Protein AF-A0A6N3UJJ6-F1 (afdb_monomer_lite)

Structure (mmCIF, N/CA/C/O backbone):
data_AF-A0A6N3UJJ6-F1
#
_entry.id   AF-A0A6N3UJJ6-F1
#
loop_
_atom_site.group_PDB
_atom_site.id
_atom_site.type_symbol
_atom_site.label_atom_id
_atom_site.label_alt_id
_atom_site.label_comp_id
_atom_site.label_asym_id
_atom_site.label_entity_id
_atom_site.label_seq_id
_atom_site.pdbx_PDB_ins_code
_atom_site.Cartn_x
_atom_site.Cartn_y
_atom_site.Cartn_z
_atom_site.occupancy
_atom_site.B_iso_or_equiv
_atom_site.auth_seq_id
_atom_site.auth_comp_id
_atom_site.auth_asym_id
_atom_site.auth_atom_id
_atom_site.pdbx_PDB_model_num
ATOM 1 N N . MET A 1 1 ? -9.689 -13.620 24.985 1.00 35.97 1 MET A N 1
ATOM 2 C CA . MET A 1 1 ? -8.767 -14.394 24.130 1.00 35.97 1 MET A CA 1
ATOM 3 C C . MET A 1 1 ? -8.899 -13.798 22.737 1.00 35.97 1 MET A C 1
ATOM 5 O O . MET A 1 1 ? -9.956 -13.912 22.140 1.00 35.97 1 MET A O 1
ATOM 9 N N . THR A 1 2 ? -7.940 -12.956 22.359 1.00 41.41 2 THR A N 1
ATOM 10 C CA . THR A 1 2 ? -8.016 -11.953 21.282 1.00 41.41 2 THR A CA 1
ATOM 11 C C . THR A 1 2 ? -7.511 -12.515 19.952 1.00 41.41 2 THR A C 1
ATOM 13 O O . THR A 1 2 ? -6.320 -12.421 19.662 1.00 41.41 2 THR A O 1
ATOM 16 N N . ASP A 1 3 ? -8.410 -13.060 19.133 1.00 49.97 3 ASP A N 1
ATOM 17 C CA . ASP A 1 3 ? -8.110 -13.458 17.743 1.00 49.97 3 ASP A CA 1
ATOM 18 C C . ASP A 1 3 ? -7.936 -12.258 16.786 1.00 49.97 3 ASP A C 1
ATOM 20 O O . ASP A 1 3 ? -7.446 -12.400 15.667 1.00 49.97 3 ASP A O 1
ATOM 24 N N . GLU A 1 4 ? -8.257 -11.037 17.225 1.00 56.69 4 GLU A N 1
ATOM 25 C CA . GLU A 1 4 ? -8.061 -9.821 16.422 1.00 56.69 4 GLU A CA 1
ATOM 26 C C . GLU A 1 4 ? -6.585 -9.414 16.287 1.00 56.69 4 GLU A C 1
ATOM 28 O O . GLU A 1 4 ? -6.192 -8.814 15.286 1.00 56.69 4 GLU A O 1
ATOM 33 N N . SER A 1 5 ? -5.736 -9.763 17.261 1.00 59.03 5 SER A N 1
ATOM 34 C CA . SER A 1 5 ? -4.304 -9.440 17.230 1.00 59.03 5 SER A CA 1
ATOM 35 C C . SER A 1 5 ? -3.576 -10.024 16.007 1.00 59.03 5 SER A C 1
ATOM 37 O O . SER A 1 5 ? -2.976 -9.240 15.269 1.00 59.03 5 SER A O 1
ATOM 39 N N . PRO A 1 6 ? -3.662 -11.337 15.704 1.00 62.66 6 PRO A N 1
ATOM 40 C CA . PRO A 1 6 ? -2.999 -11.895 14.524 1.00 62.66 6 PRO A CA 1
ATOM 41 C C . PRO A 1 6 ? -3.591 -11.396 13.196 1.00 62.66 6 PRO A C 1
ATOM 43 O O . PRO A 1 6 ? -2.873 -11.335 12.195 1.00 62.66 6 PRO A O 1
ATOM 46 N N . ALA A 1 7 ? -4.875 -11.023 13.157 1.00 73.56 7 ALA A N 1
ATOM 47 C CA . ALA A 1 7 ? -5.503 -10.452 11.965 1.00 73.56 7 ALA A CA 1
ATOM 48 C C . ALA A 1 7 ? -4.977 -9.036 11.669 1.00 73.56 7 ALA A C 1
ATOM 50 O O . ALA A 1 7 ? -4.593 -8.740 10.537 1.00 73.56 7 ALA A O 1
ATOM 51 N N . ILE A 1 8 ? -4.871 -8.185 12.694 1.00 73.44 8 ILE A N 1
ATOM 52 C CA . ILE A 1 8 ? -4.314 -6.831 12.572 1.00 73.44 8 ILE A CA 1
ATOM 53 C C . ILE A 1 8 ? -2.827 -6.875 12.205 1.00 73.44 8 ILE A C 1
ATOM 55 O O . ILE A 1 8 ? -2.378 -6.081 11.380 1.00 73.44 8 ILE A O 1
ATOM 59 N N . ASP A 1 9 ? -2.064 -7.826 12.742 1.00 76.94 9 ASP A N 1
ATOM 60 C CA . ASP A 1 9 ? -0.649 -7.980 12.394 1.00 76.94 9 ASP A CA 1
ATOM 61 C C . ASP A 1 9 ? -0.449 -8.372 10.920 1.00 76.94 9 ASP A C 1
ATOM 63 O O . ASP A 1 9 ? 0.487 -7.899 10.270 1.00 76.94 9 ASP A O 1
ATOM 67 N N . LYS A 1 10 ? -1.353 -9.177 10.343 1.00 80.00 10 LYS A N 1
ATOM 68 C CA . LYS A 1 10 ? -1.362 -9.446 8.892 1.00 80.00 10 LYS A CA 1
ATOM 69 C C . LYS A 1 10 ? -1.668 -8.181 8.087 1.00 80.00 10 LYS A C 1
ATOM 71 O O . LYS A 1 10 ? -0.992 -7.916 7.096 1.00 80.00 10 LYS A O 1
ATOM 76 N N . LEU A 1 11 ? -2.629 -7.371 8.533 1.00 79.06 11 LEU A N 1
ATOM 77 C CA . LEU A 1 11 ? -2.947 -6.087 7.898 1.00 79.06 11 LEU A CA 1
ATOM 78 C C . LEU A 1 11 ? -1.773 -5.099 7.964 1.00 79.06 11 LEU A C 1
ATOM 80 O O . LEU A 1 11 ? -1.536 -4.366 7.006 1.00 79.06 11 LEU A O 1
ATOM 84 N N . LEU A 1 12 ? -0.999 -5.113 9.053 1.00 79.88 12 LEU A N 1
ATOM 85 C CA . LEU A 1 12 ? 0.223 -4.319 9.181 1.00 79.88 12 LEU A CA 1
ATOM 86 C C . LEU A 1 12 ? 1.301 -4.749 8.184 1.00 79.88 12 LEU A C 1
ATOM 88 O O . LEU A 1 12 ? 1.941 -3.879 7.599 1.00 79.88 12 LEU A O 1
ATOM 92 N N . LYS A 1 13 ? 1.474 -6.056 7.943 1.00 82.50 13 LYS A N 1
ATOM 93 C CA . LYS A 1 13 ? 2.407 -6.560 6.919 1.00 82.50 13 LYS A CA 1
ATOM 94 C C . LYS A 1 13 ? 2.013 -6.120 5.507 1.00 82.50 13 LYS A C 1
ATOM 96 O O . LYS A 1 13 ? 2.879 -5.786 4.708 1.00 82.50 13 LYS A O 1
ATOM 101 N N . ASN A 1 14 ? 0.717 -6.024 5.209 1.00 80.38 14 ASN A N 1
ATOM 102 C CA . ASN A 1 14 ? 0.254 -5.563 3.895 1.00 80.38 14 ASN A CA 1
ATOM 103 C C . ASN A 1 14 ? 0.630 -4.098 3.594 1.00 80.38 14 ASN A C 1
ATOM 105 O O . ASN A 1 14 ? 0.671 -3.709 2.426 1.00 80.38 14 ASN A O 1
ATOM 109 N N . LEU A 1 15 ? 0.963 -3.290 4.610 1.00 84.75 15 LEU A N 1
ATOM 110 C CA . LEU A 1 15 ? 1.442 -1.916 4.412 1.00 84.75 15 LEU A CA 1
ATOM 111 C C . LEU A 1 15 ? 2.800 -1.852 3.698 1.00 84.75 15 LEU A C 1
ATOM 113 O O . LEU A 1 15 ? 3.128 -0.808 3.131 1.00 84.75 15 LEU A O 1
ATOM 117 N N . ASP A 1 16 ? 3.565 -2.946 3.656 1.00 83.38 16 ASP A N 1
ATOM 118 C CA . ASP A 1 16 ? 4.828 -3.007 2.912 1.00 83.38 16 ASP A CA 1
ATOM 119 C C . ASP A 1 16 ? 4.639 -2.888 1.394 1.00 83.38 16 ASP A C 1
ATOM 121 O O . ASP A 1 16 ? 5.579 -2.521 0.684 1.00 83.38 16 ASP A O 1
ATOM 125 N N . HIS A 1 17 ? 3.418 -3.107 0.900 1.00 84.81 17 HIS A N 1
ATOM 126 C CA . HIS A 1 17 ? 3.052 -2.945 -0.507 1.00 84.81 17 HIS A CA 1
ATOM 127 C C . HIS A 1 17 ? 2.430 -1.575 -0.827 1.00 84.81 17 HIS A C 1
ATOM 129 O O . HIS A 1 17 ? 2.274 -1.231 -1.997 1.00 84.81 17 HIS A O 1
ATOM 135 N N . ALA A 1 18 ? 2.117 -0.768 0.191 1.00 89.50 18 ALA A N 1
ATOM 136 C CA . ALA A 1 18 ? 1.577 0.578 0.024 1.00 89.50 18 ALA A CA 1
ATOM 137 C C . ALA A 1 18 ? 2.687 1.620 -0.218 1.00 89.50 18 ALA A C 1
ATOM 139 O O . ALA A 1 18 ? 3.876 1.392 0.067 1.00 89.50 18 ALA A O 1
ATOM 140 N N . MET A 1 19 ? 2.297 2.806 -0.699 1.00 89.06 19 MET A N 1
ATOM 141 C CA . MET A 1 19 ? 3.212 3.937 -0.869 1.00 89.06 19 MET A CA 1
ATOM 142 C C . MET A 1 19 ? 3.881 4.303 0.448 1.00 89.06 19 MET A C 1
ATOM 144 O O . MET A 1 19 ? 3.209 4.475 1.462 1.00 89.06 19 MET A O 1
ATOM 148 N N . ILE A 1 20 ? 5.198 4.523 0.417 1.00 88.81 20 ILE A N 1
ATOM 149 C CA . ILE A 1 20 ? 5.994 4.898 1.600 1.00 88.81 20 ILE A CA 1
ATOM 150 C C . ILE A 1 20 ? 5.396 6.115 2.326 1.00 88.81 20 ILE A C 1
ATOM 152 O O . ILE A 1 20 ? 5.334 6.118 3.554 1.00 88.81 20 ILE A O 1
ATOM 156 N N . ALA A 1 21 ? 4.892 7.101 1.575 1.00 89.56 21 ALA A N 1
ATOM 157 C CA . ALA A 1 21 ? 4.251 8.296 2.126 1.00 89.56 21 ALA A CA 1
ATOM 158 C C . ALA A 1 21 ? 2.990 7.987 2.960 1.00 89.56 21 ALA A C 1
ATOM 160 O O . ALA A 1 21 ? 2.726 8.664 3.952 1.00 89.56 21 ALA A O 1
ATOM 161 N N . ASP A 1 22 ? 2.238 6.944 2.599 1.00 89.31 22 ASP A N 1
ATOM 162 C CA . ASP A 1 22 ? 0.978 6.589 3.256 1.00 89.31 22 ASP A CA 1
ATOM 163 C C . ASP A 1 22 ? 1.169 5.629 4.438 1.00 89.31 22 ASP A C 1
ATOM 165 O O . ASP A 1 22 ? 0.339 5.603 5.352 1.00 89.31 22 ASP A O 1
ATOM 169 N N . ARG A 1 23 ? 2.269 4.858 4.465 1.00 90.25 23 ARG A N 1
ATOM 170 C CA . ARG A 1 23 ? 2.512 3.797 5.465 1.00 90.25 23 ARG A CA 1
ATOM 171 C C . ARG A 1 23 ? 2.372 4.283 6.901 1.00 90.25 23 ARG A C 1
ATOM 173 O O . ARG A 1 23 ? 1.722 3.625 7.712 1.00 90.25 23 ARG A O 1
ATOM 180 N N . HIS A 1 24 ? 2.967 5.431 7.231 1.00 90.81 24 HIS A N 1
ATOM 181 C CA . HIS A 1 24 ? 2.937 5.953 8.598 1.00 90.81 24 HIS A CA 1
ATOM 182 C C . HIS A 1 24 ? 1.509 6.295 9.046 1.00 90.81 24 HIS A C 1
ATOM 184 O O . HIS A 1 24 ? 1.073 5.881 10.124 1.00 90.81 24 HIS A O 1
ATOM 190 N N . THR A 1 25 ? 0.767 7.010 8.201 1.00 90.81 25 THR A N 1
ATOM 191 C CA . THR A 1 25 ? -0.608 7.438 8.478 1.00 90.81 25 THR A CA 1
ATOM 192 C C . THR A 1 25 ? -1.551 6.240 8.575 1.00 90.81 25 THR A C 1
ATOM 194 O O . THR A 1 25 ? -2.331 6.149 9.523 1.00 90.81 25 THR A O 1
ATOM 197 N N . LEU A 1 26 ? -1.433 5.275 7.654 1.00 91.25 26 LEU A N 1
ATOM 198 C CA . LEU A 1 26 ? -2.232 4.047 7.653 1.00 91.25 26 LEU A CA 1
ATOM 199 C C . LEU A 1 26 ? -1.961 3.190 8.894 1.00 91.25 26 LEU A C 1
ATOM 201 O O . LEU A 1 26 ? -2.910 2.712 9.517 1.00 91.25 26 LEU A O 1
ATOM 205 N N . ARG A 1 27 ? -0.694 3.055 9.305 1.00 90.69 27 ARG A N 1
ATOM 206 C CA . ARG A 1 27 ? -0.317 2.334 10.529 1.00 90.69 27 ARG A CA 1
ATOM 207 C C . ARG A 1 27 ? -0.913 2.981 11.775 1.00 90.69 27 ARG A C 1
ATOM 209 O O . ARG A 1 27 ? -1.461 2.288 12.631 1.00 90.69 27 ARG A O 1
ATOM 216 N N . ARG A 1 28 ? -0.829 4.312 11.878 1.00 91.00 28 ARG A N 1
ATOM 217 C CA . ARG A 1 28 ? -1.408 5.057 13.004 1.00 91.00 28 ARG A CA 1
ATOM 218 C C . ARG A 1 28 ? -2.925 4.885 13.062 1.00 91.00 28 ARG A C 1
ATOM 220 O O . ARG A 1 28 ? -3.453 4.637 14.141 1.00 91.00 28 ARG A O 1
ATOM 227 N N . HIS A 1 29 ? -3.609 4.963 11.921 1.00 88.94 29 HIS A N 1
ATOM 228 C CA . HIS A 1 29 ? -5.059 4.779 11.861 1.00 88.94 29 HIS A CA 1
ATOM 229 C C . HIS A 1 29 ? -5.479 3.372 12.308 1.00 88.94 29 HIS A C 1
ATOM 231 O O . HIS A 1 29 ? -6.389 3.240 13.120 1.00 88.94 29 HIS A O 1
ATOM 237 N N . LEU A 1 30 ? -4.760 2.330 11.876 1.00 88.06 30 LEU A N 1
ATOM 238 C CA . LEU A 1 30 ? -5.031 0.952 12.295 1.00 88.06 30 LEU A CA 1
ATOM 239 C C . LEU A 1 30 ? -4.804 0.739 13.804 1.00 88.06 30 LEU A C 1
ATOM 241 O O . LEU A 1 30 ? -5.564 0.023 14.451 1.00 88.06 30 LEU A O 1
ATOM 245 N N . HIS A 1 31 ? -3.799 1.390 14.399 1.00 88.38 31 HIS A N 1
ATOM 246 C CA . HIS A 1 31 ? -3.596 1.352 15.853 1.00 88.38 31 HIS A CA 1
ATOM 247 C C . HIS A 1 31 ? -4.710 2.039 16.645 1.00 88.38 31 HIS A C 1
ATOM 249 O O . HIS A 1 31 ? -5.053 1.567 17.728 1.00 88.38 31 HIS A O 1
ATOM 255 N N . GLU A 1 32 ? -5.278 3.128 16.129 1.00 88.50 32 GLU A N 1
ATOM 256 C CA . GLU A 1 32 ? -6.435 3.772 16.755 1.00 88.50 32 GLU A CA 1
ATOM 257 C C . GLU A 1 32 ? -7.702 2.917 16.607 1.00 88.50 32 GLU A C 1
ATOM 259 O O . GLU A 1 32 ? -8.433 2.751 17.583 1.00 88.50 32 GLU A O 1
ATOM 264 N N . LEU A 1 33 ? -7.903 2.273 15.450 1.00 86.62 33 LEU A N 1
ATOM 265 C CA . LEU A 1 33 ? -8.995 1.312 15.244 1.00 86.62 33 LEU A CA 1
ATOM 266 C C . LEU A 1 33 ? -8.881 0.085 16.151 1.00 86.62 33 LEU A C 1
ATOM 268 O O . LEU A 1 33 ? -9.889 -0.399 16.648 1.00 86.62 33 LEU A O 1
ATOM 272 N N . ARG A 1 34 ? -7.661 -0.363 16.472 1.00 83.88 34 ARG A N 1
ATOM 273 C CA . ARG A 1 34 ? -7.450 -1.425 17.470 1.00 83.88 34 ARG A CA 1
ATOM 274 C C . ARG A 1 34 ? -7.929 -1.030 18.873 1.00 83.88 34 ARG A C 1
ATOM 276 O O . ARG A 1 34 ? -8.283 -1.895 19.662 1.00 83.88 34 ARG A O 1
ATOM 283 N N . LYS A 1 35 ? -7.893 0.261 19.220 1.00 86.06 35 LYS A N 1
ATOM 284 C CA . LYS A 1 35 ? -8.373 0.757 20.525 1.00 86.06 35 LYS A CA 1
ATOM 285 C C . LYS A 1 35 ? -9.884 0.974 20.534 1.00 86.06 35 LYS A C 1
ATOM 287 O O . LYS A 1 35 ? -10.5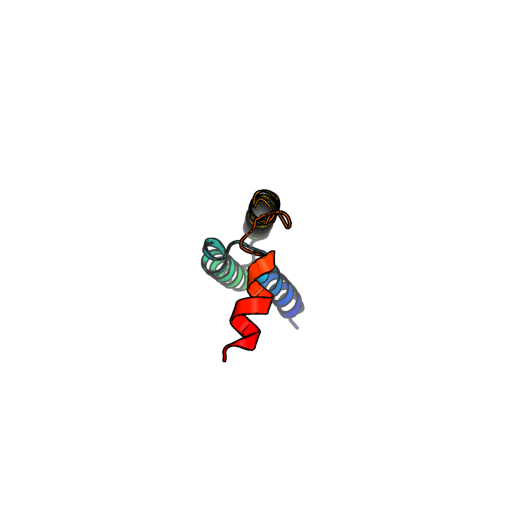10 0.839 21.580 1.00 86.06 35 LYS A O 1
ATOM 292 N N . LYS A 1 36 ? -10.442 1.382 19.394 1.00 85.06 36 LYS A N 1
ATOM 293 C CA . LYS A 1 36 ? -11.866 1.663 19.200 1.00 85.06 36 LYS A CA 1
ATOM 294 C C . LYS A 1 36 ? -12.315 1.007 17.893 1.00 85.06 36 LYS A C 1
ATOM 296 O O . LYS A 1 36 ? -12.246 1.674 16.856 1.00 85.06 36 LYS A O 1
ATOM 301 N N . PRO A 1 37 ? -12.723 -0.273 17.939 1.00 80.56 37 PRO A N 1
ATOM 302 C CA . PRO A 1 37 ? -13.173 -0.977 16.750 1.00 80.56 37 PRO A CA 1
ATOM 303 C C . PRO A 1 37 ? -14.405 -0.270 16.178 1.00 80.56 37 PRO A C 1
ATOM 305 O O . PRO A 1 37 ? -15.362 0.029 16.891 1.00 80.56 37 PRO A O 1
ATOM 308 N N . ASP A 1 38 ? -14.317 0.070 14.897 1.00 87.19 38 ASP A N 1
ATOM 309 C CA . ASP A 1 38 ? -15.346 0.761 14.128 1.00 87.19 38 ASP A CA 1
ATOM 310 C C . ASP A 1 38 ? -15.300 0.199 12.708 1.00 87.19 38 ASP A C 1
ATOM 312 O O . ASP A 1 38 ? -14.371 0.480 11.943 1.00 87.19 38 ASP A O 1
ATOM 316 N N . ASP A 1 39 ? -16.294 -0.617 12.377 1.00 81.94 39 ASP A N 1
ATOM 317 C CA . ASP A 1 39 ? -16.349 -1.357 11.118 1.00 81.94 39 ASP A CA 1
ATOM 318 C C . ASP A 1 39 ? -16.416 -0.426 9.900 1.00 81.94 39 ASP A C 1
ATOM 320 O O . ASP A 1 39 ? -15.816 -0.711 8.861 1.00 81.94 39 ASP A O 1
ATOM 324 N N . ALA A 1 40 ? -17.068 0.736 10.028 1.00 86.94 40 ALA A N 1
ATOM 325 C CA . ALA A 1 40 ? -17.162 1.706 8.940 1.00 86.94 40 ALA A CA 1
ATOM 326 C C . ALA A 1 40 ? -15.796 2.338 8.646 1.00 86.94 40 ALA A C 1
ATOM 328 O O . ALA A 1 40 ? -15.389 2.483 7.488 1.00 86.94 40 ALA A O 1
ATOM 329 N N . LYS A 1 41 ? -15.042 2.678 9.698 1.00 85.25 41 LYS A N 1
ATOM 330 C CA . LYS A 1 41 ? -13.676 3.191 9.540 1.00 85.25 41 LYS A CA 1
ATOM 331 C C . LYS A 1 41 ? -12.694 2.113 9.103 1.00 85.25 41 LYS A C 1
ATOM 333 O O . LYS A 1 41 ? -11.735 2.441 8.403 1.00 85.25 41 LYS A O 1
ATOM 338 N N . LEU A 1 42 ? -12.920 0.857 9.486 1.00 85.00 42 LEU A N 1
ATOM 339 C CA . LEU A 1 42 ? -12.122 -0.271 9.019 1.00 85.00 42 LEU A CA 1
ATOM 340 C C . LEU A 1 42 ? -12.304 -0.471 7.511 1.00 85.00 42 LEU A C 1
ATOM 342 O O . LEU A 1 42 ? -11.311 -0.532 6.791 1.00 85.00 42 LEU A O 1
ATOM 346 N N . ALA A 1 43 ? -13.545 -0.464 7.018 1.00 84.62 43 ALA A N 1
ATOM 347 C CA . ALA A 1 43 ? -13.833 -0.539 5.586 1.00 84.62 43 ALA A CA 1
ATOM 348 C C . ALA A 1 43 ? -13.189 0.623 4.807 1.00 84.62 43 ALA A C 1
ATOM 350 O O . ALA A 1 43 ? -12.518 0.407 3.797 1.00 84.62 43 ALA A O 1
ATOM 351 N N . ALA A 1 44 ? -13.307 1.855 5.317 1.00 88.69 44 ALA A N 1
ATOM 352 C CA . ALA A 1 44 ? -12.657 3.021 4.715 1.00 88.69 44 ALA A CA 1
ATOM 353 C C . ALA A 1 44 ? -11.120 2.914 4.721 1.00 88.69 44 ALA A C 1
ATOM 355 O O . ALA A 1 44 ? -10.453 3.350 3.780 1.00 88.69 44 ALA A O 1
ATOM 356 N N . TRP A 1 45 ? -10.542 2.330 5.773 1.00 90.12 45 TRP A N 1
ATOM 357 C CA . TRP A 1 45 ? -9.105 2.088 5.858 1.00 90.12 45 TRP A CA 1
ATOM 358 C C . TRP A 1 45 ? -8.642 1.049 4.832 1.00 90.12 45 TRP A C 1
ATOM 360 O O . TRP A 1 45 ? -7.655 1.305 4.145 1.00 90.12 45 TRP A O 1
ATOM 370 N N . VAL A 1 46 ? -9.370 -0.063 4.672 1.00 87.31 46 VAL A N 1
ATOM 371 C CA . VAL A 1 46 ? -9.067 -1.097 3.666 1.00 87.31 46 VAL A CA 1
ATOM 372 C C . VAL A 1 46 ? -9.069 -0.494 2.262 1.00 87.31 46 VAL A C 1
ATOM 374 O O . VAL A 1 46 ? -8.066 -0.602 1.559 1.00 87.31 46 VAL A O 1
ATOM 377 N N . ALA A 1 47 ? -10.117 0.253 1.901 1.00 88.94 47 ALA A N 1
ATOM 378 C CA . ALA A 1 47 ? -10.198 0.925 0.602 1.00 88.94 47 ALA A CA 1
ATOM 379 C C . ALA A 1 47 ? -9.013 1.883 0.358 1.00 88.94 47 ALA A C 1
ATOM 381 O O . ALA A 1 47 ? -8.490 1.992 -0.753 1.00 88.94 47 ALA A O 1
ATOM 382 N N . ARG A 1 48 ? -8.538 2.569 1.408 1.00 90.12 48 ARG A N 1
ATOM 383 C CA . ARG A 1 48 ? -7.380 3.470 1.312 1.00 90.12 48 ARG A CA 1
ATOM 384 C C . ARG A 1 48 ? -6.062 2.718 1.110 1.00 90.12 48 ARG A C 1
ATOM 386 O O . ARG A 1 48 ? -5.207 3.197 0.365 1.00 90.12 48 ARG A O 1
ATOM 393 N N . VAL A 1 49 ? -5.887 1.565 1.757 1.00 89.38 49 VAL A N 1
ATOM 394 C CA . VAL A 1 49 ? -4.721 0.689 1.551 1.00 89.38 49 VAL A CA 1
ATOM 395 C C . VAL A 1 49 ? -4.704 0.168 0.117 1.00 89.38 49 VAL A C 1
ATOM 397 O O . VAL A 1 49 ? -3.681 0.280 -0.555 1.00 89.38 49 VAL A O 1
ATOM 400 N N . GLU A 1 50 ? -5.840 -0.328 -0.374 1.00 88.50 50 GLU A N 1
ATOM 401 C CA . GLU A 1 50 ? -5.984 -0.830 -1.744 1.00 88.50 50 GLU A CA 1
ATOM 402 C C . GLU A 1 50 ? -5.636 0.241 -2.782 1.00 88.50 50 GLU A C 1
ATOM 404 O O . GLU A 1 50 ? -4.842 -0.016 -3.689 1.00 88.50 50 GLU A O 1
ATOM 409 N N . ALA A 1 51 ? -6.136 1.468 -2.607 1.00 90.81 51 ALA A N 1
ATOM 410 C CA . ALA A 1 51 ? -5.804 2.588 -3.485 1.00 90.81 51 ALA A CA 1
ATOM 411 C C . ALA A 1 51 ? -4.297 2.912 -3.487 1.00 90.81 51 ALA A C 1
ATOM 413 O O . ALA A 1 51 ? -3.714 3.170 -4.543 1.00 90.81 51 ALA A O 1
ATOM 414 N N . SER A 1 52 ? -3.643 2.868 -2.320 1.00 90.44 52 SER A N 1
ATOM 415 C CA . SER A 1 52 ? -2.200 3.117 -2.206 1.00 90.44 52 SER A CA 1
ATOM 416 C C . SER A 1 52 ? -1.376 2.020 -2.898 1.00 90.44 52 SER A C 1
ATOM 418 O O . SER A 1 52 ? -0.443 2.326 -3.644 1.00 90.44 52 SER A O 1
ATOM 420 N N . CYS A 1 53 ? -1.753 0.748 -2.734 1.00 89.56 53 CYS A N 1
ATOM 421 C CA . CYS A 1 53 ? -1.129 -0.388 -3.425 1.00 89.56 53 CYS A CA 1
ATOM 422 C C . CYS A 1 53 ? -1.338 -0.332 -4.949 1.00 89.56 53 CYS A C 1
ATOM 424 O O . CYS A 1 53 ? -0.409 -0.591 -5.723 1.00 89.56 53 CYS A O 1
ATOM 426 N N . ALA A 1 54 ? -2.534 0.056 -5.400 1.00 89.50 54 ALA A N 1
ATOM 427 C CA . ALA A 1 54 ? -2.824 0.256 -6.817 1.00 89.50 54 ALA A CA 1
ATOM 428 C C . ALA A 1 54 ? -1.933 1.354 -7.417 1.00 89.50 54 ALA A C 1
ATOM 430 O O . ALA A 1 54 ? -1.384 1.178 -8.504 1.00 89.50 54 ALA A O 1
ATOM 431 N N . LEU A 1 55 ? -1.702 2.447 -6.683 1.00 89.94 55 LEU A N 1
ATOM 432 C CA . LEU A 1 55 ? -0.800 3.510 -7.120 1.00 89.94 55 LEU A CA 1
ATOM 433 C C . LEU A 1 55 ? 0.656 3.028 -7.227 1.00 89.94 55 LEU A C 1
ATOM 435 O O . LEU A 1 55 ? 1.355 3.426 -8.157 1.00 89.94 55 LEU A O 1
ATOM 439 N N . VAL A 1 56 ? 1.128 2.173 -6.308 1.00 89.75 56 VAL A N 1
ATOM 440 C CA . VAL A 1 56 ? 2.478 1.572 -6.390 1.00 89.75 56 VAL A CA 1
ATOM 441 C C . VAL A 1 56 ? 2.602 0.740 -7.657 1.00 89.75 56 VAL A C 1
ATOM 443 O O . VAL A 1 56 ? 3.561 0.906 -8.408 1.00 89.75 56 VAL A O 1
ATOM 446 N N . THR A 1 57 ? 1.598 -0.091 -7.924 1.00 88.25 57 THR A N 1
ATOM 447 C CA . THR A 1 57 ? 1.554 -0.949 -9.112 1.00 88.25 57 THR A CA 1
ATOM 448 C C . THR A 1 57 ? 1.527 -0.119 -10.395 1.00 88.25 57 THR A C 1
ATOM 450 O O . THR A 1 57 ? 2.304 -0.375 -11.311 1.00 88.25 57 THR A O 1
ATOM 453 N N . ALA A 1 58 ? 0.703 0.931 -10.442 1.00 88.56 58 ALA A N 1
ATOM 454 C CA . ALA A 1 58 ? 0.631 1.845 -11.578 1.00 88.56 58 ALA A CA 1
ATOM 455 C C . ALA A 1 58 ? 1.963 2.572 -11.816 1.00 88.56 58 ALA A C 1
ATOM 457 O O . ALA A 1 58 ? 2.419 2.668 -12.954 1.00 88.56 58 ALA A O 1
ATOM 458 N N . ARG A 1 59 ? 2.630 3.036 -10.747 1.00 88.94 59 ARG A N 1
ATOM 459 C CA . ARG A 1 59 ? 3.961 3.646 -10.863 1.00 88.94 59 ARG A CA 1
ATOM 460 C C . ARG A 1 59 ? 4.988 2.649 -11.378 1.00 88.94 59 ARG A C 1
ATOM 462 O O . ARG A 1 59 ? 5.703 2.986 -12.313 1.00 88.94 59 ARG A O 1
ATOM 469 N N . ALA A 1 60 ? 5.036 1.439 -10.826 1.00 85.38 60 ALA A N 1
ATOM 470 C CA . ALA A 1 60 ? 5.956 0.397 -11.273 1.00 85.38 60 ALA A CA 1
ATOM 471 C C . ALA A 1 60 ? 5.759 0.055 -12.760 1.00 85.38 60 ALA A C 1
ATOM 473 O O . ALA A 1 60 ? 6.736 -0.030 -13.496 1.00 85.38 60 ALA A O 1
ATOM 474 N N . ALA A 1 61 ? 4.507 -0.053 -13.216 1.00 86.00 61 ALA A N 1
ATOM 475 C CA . ALA A 1 61 ? 4.179 -0.290 -14.622 1.00 86.00 61 ALA A CA 1
ATOM 476 C C . ALA A 1 61 ? 4.539 0.893 -15.540 1.00 86.00 61 ALA A C 1
ATOM 478 O O . ALA A 1 61 ? 4.803 0.698 -16.722 1.00 86.00 61 ALA A O 1
ATOM 479 N N . SER A 1 62 ? 4.553 2.119 -15.006 1.00 85.50 62 SER A N 1
ATOM 480 C CA . SER A 1 62 ? 4.883 3.330 -15.766 1.00 85.50 62 SER A CA 1
ATOM 481 C C . SER A 1 62 ? 6.383 3.567 -15.963 1.00 85.50 62 SER A C 1
ATOM 483 O O . SER A 1 62 ? 6.744 4.414 -16.775 1.00 85.50 62 SER A O 1
ATOM 485 N N . VAL A 1 63 ? 7.258 2.859 -15.235 1.00 80.56 63 VAL A N 1
ATOM 486 C CA . VAL A 1 63 ? 8.714 3.027 -15.359 1.00 80.56 63 VAL A CA 1
ATOM 487 C C . VAL A 1 63 ? 9.183 2.371 -16.664 1.00 80.56 63 VAL A C 1
ATOM 489 O O . VAL A 1 63 ? 9.108 1.146 -16.781 1.00 80.56 63 VAL A O 1
ATOM 492 N N . PRO A 1 64 ? 9.693 3.138 -17.647 1.00 76.81 64 PRO A N 1
ATOM 493 C CA . PRO A 1 64 ? 10.210 2.563 -18.880 1.00 76.81 64 PRO A CA 1
ATOM 494 C C . PRO A 1 64 ? 11.477 1.759 -18.593 1.00 76.81 64 PRO A C 1
ATOM 496 O O . PRO A 1 64 ? 12.359 2.207 -17.856 1.00 76.81 64 PRO A O 1
ATOM 499 N N . LEU A 1 65 ? 11.599 0.585 -19.209 1.00 71.94 65 LEU A N 1
ATOM 500 C CA . LEU A 1 65 ? 12.835 -0.184 -19.156 1.00 71.94 65 LEU A CA 1
ATOM 501 C C . LEU A 1 65 ? 13.933 0.596 -19.892 1.00 71.94 65 LEU A C 1
ATOM 503 O O . LEU A 1 65 ? 13.811 0.855 -21.091 1.00 71.94 65 LEU A O 1
ATOM 507 N N . ILE A 1 66 ? 15.010 0.953 -19.189 1.00 70.12 66 ILE A N 1
ATOM 508 C CA . ILE A 1 66 ? 16.198 1.540 -19.816 1.00 70.12 66 ILE A CA 1
ATOM 509 C C . ILE A 1 66 ? 16.832 0.453 -20.687 1.00 70.12 66 ILE A C 1
ATOM 511 O O . ILE A 1 66 ? 17.504 -0.449 -20.188 1.00 70.12 66 ILE A O 1
ATOM 515 N N . ARG A 1 67 ? 16.584 0.516 -21.997 1.00 68.62 67 ARG A N 1
ATOM 516 C CA . ARG A 1 67 ? 17.259 -0.330 -22.979 1.00 68.62 67 ARG A CA 1
ATOM 517 C C . ARG A 1 67 ? 18.534 0.380 -23.419 1.00 68.62 67 ARG A C 1
ATOM 519 O O . ARG A 1 67 ? 18.469 1.398 -24.102 1.00 68.62 67 ARG A O 1
ATOM 526 N N . TYR A 1 68 ? 19.677 -0.166 -23.022 1.00 60.47 68 TYR A N 1
ATOM 527 C CA . TYR A 1 68 ? 20.958 0.197 -23.613 1.00 60.47 68 TYR A CA 1
ATOM 528 C C . TYR A 1 68 ? 21.076 -0.514 -24.963 1.00 60.47 68 TYR A C 1
ATOM 530 O O . TYR A 1 68 ? 20.855 -1.719 -25.047 1.00 60.47 68 TYR A O 1
ATOM 538 N N . ASP A 1 69 ? 21.353 0.245 -26.018 1.00 67.75 69 ASP A N 1
ATOM 539 C CA . ASP A 1 69 ? 21.619 -0.307 -27.343 1.00 67.75 69 ASP A CA 1
ATOM 540 C C . ASP A 1 69 ? 22.997 -0.989 -27.333 1.00 67.75 69 ASP A C 1
ATOM 542 O O . ASP A 1 69 ? 24.010 -0.343 -27.055 1.00 67.75 69 ASP A O 1
ATOM 546 N N . GLU A 1 70 ? 23.043 -2.296 -27.600 1.00 61.25 70 GLU A N 1
ATOM 547 C CA . GLU A 1 70 ? 24.294 -3.069 -27.639 1.00 61.25 70 GLU A CA 1
ATOM 548 C C . GLU A 1 70 ? 25.167 -2.728 -28.859 1.00 61.25 70 GLU A C 1
ATOM 550 O O . GLU A 1 70 ? 26.339 -3.098 -28.899 1.00 61.25 70 GLU A O 1
ATOM 555 N N . HIS A 1 71 ? 24.646 -1.961 -29.823 1.00 62.03 71 HIS A N 1
ATOM 556 C CA . HIS A 1 71 ? 25.408 -1.453 -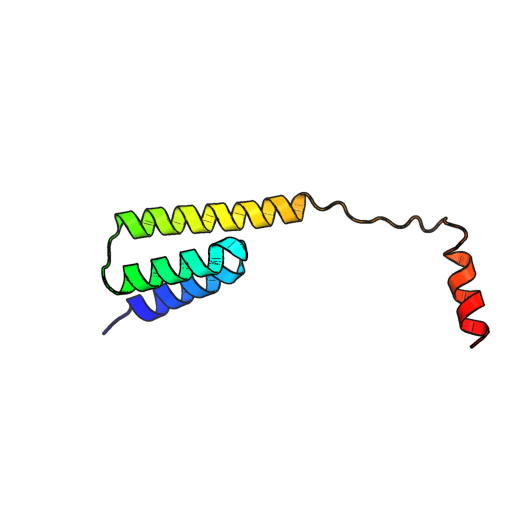30.965 1.00 62.03 71 HIS A CA 1
ATOM 557 C C . HIS A 1 71 ? 26.086 -0.102 -30.703 1.00 62.03 71 HIS A C 1
ATOM 559 O O . HIS A 1 71 ? 26.737 0.444 -31.599 1.00 62.03 71 HIS A O 1
ATOM 565 N N . LEU A 1 72 ? 25.987 0.450 -29.485 1.00 60.03 72 LEU A N 1
ATOM 566 C CA . LEU A 1 72 ? 26.727 1.658 -29.134 1.00 60.03 72 LEU A CA 1
ATOM 567 C C . LEU A 1 72 ? 28.246 1.359 -29.139 1.00 60.03 72 LEU A C 1
ATOM 569 O O . LEU A 1 72 ? 28.692 0.498 -28.378 1.00 60.03 72 LEU A O 1
ATOM 573 N N . PRO A 1 73 ? 29.085 2.100 -29.895 1.00 58.03 73 PRO A N 1
ATOM 574 C CA . PRO A 1 73 ? 30.531 1.841 -30.029 1.00 58.03 73 PRO A CA 1
ATOM 575 C C . PRO A 1 73 ? 31.338 1.854 -28.717 1.00 58.03 73 PRO A C 1
ATOM 577 O O . PRO A 1 73 ? 32.505 1.471 -28.693 1.00 58.03 73 PRO A O 1
ATOM 580 N N . ILE A 1 74 ? 30.733 2.318 -27.621 1.00 55.38 74 ILE A N 1
ATOM 581 C CA . ILE A 1 74 ? 31.318 2.361 -26.276 1.00 55.38 74 ILE A CA 1
ATOM 582 C C . ILE A 1 74 ? 31.218 0.985 -25.584 1.00 55.38 74 ILE A C 1
ATOM 584 O O . ILE A 1 74 ? 32.071 0.659 -24.761 1.00 55.38 74 ILE A O 1
ATOM 588 N N . ALA A 1 75 ? 30.235 0.148 -25.946 1.00 50.50 75 ALA A N 1
ATOM 589 C CA . ALA A 1 75 ? 30.093 -1.217 -25.431 1.00 50.50 75 ALA A CA 1
ATOM 590 C C . ALA A 1 75 ? 31.237 -2.132 -25.907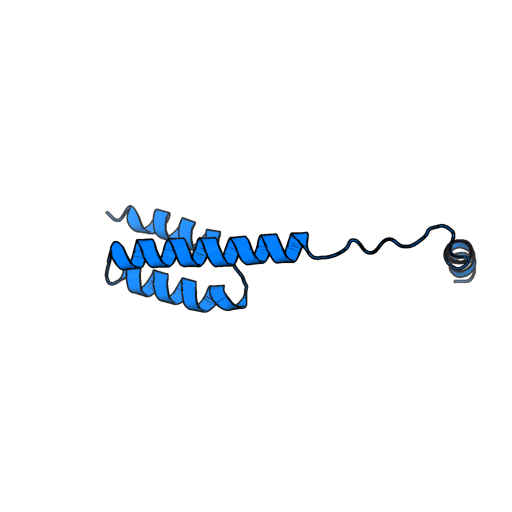 1.00 50.50 75 ALA A C 1
ATOM 592 O O . ALA A 1 75 ? 31.761 -2.908 -25.113 1.00 50.50 75 ALA A O 1
ATOM 593 N N . ALA A 1 76 ? 31.703 -1.957 -27.150 1.00 50.97 76 ALA A N 1
ATOM 594 C CA . ALA A 1 76 ? 32.838 -2.695 -27.714 1.00 50.97 76 ALA A CA 1
ATOM 595 C C . ALA A 1 76 ? 34.189 -2.365 -27.043 1.00 50.97 76 ALA A C 1
ATOM 597 O O . ALA A 1 76 ? 35.089 -3.196 -27.024 1.00 50.97 76 ALA A O 1
ATOM 598 N N . LYS A 1 77 ? 34.334 -1.172 -26.449 1.00 54.03 77 LYS A N 1
ATOM 599 C CA . LYS A 1 77 ? 35.579 -0.728 -25.787 1.00 54.03 77 LYS A CA 1
ATOM 600 C C . LYS A 1 77 ? 35.651 -1.063 -24.299 1.00 54.03 77 LYS A C 1
ATOM 602 O O . LYS A 1 77 ? 36.646 -0.767 -23.639 1.00 54.03 77 LYS A O 1
ATOM 607 N N . ARG A 1 78 ? 34.596 -1.662 -23.741 1.00 51.19 78 ARG A N 1
ATOM 608 C CA . ARG A 1 78 ? 34.539 -2.017 -22.318 1.00 51.19 78 ARG A CA 1
ATOM 609 C C . ARG A 1 78 ? 35.552 -3.113 -21.966 1.00 51.19 78 ARG A C 1
ATOM 611 O O . ARG A 1 78 ? 36.118 -3.080 -20.875 1.00 51.19 78 ARG A O 1
ATOM 618 N N . ASP A 1 79 ? 35.820 -4.018 -22.905 1.00 54.38 79 ASP A N 1
ATOM 619 C CA . ASP A 1 79 ? 36.830 -5.068 -22.751 1.00 54.38 79 ASP A CA 1
ATOM 620 C C . ASP A 1 79 ? 38.263 -4.524 -22.899 1.00 54.38 79 ASP A C 1
ATOM 622 O O . ASP A 1 79 ? 39.156 -4.948 -22.167 1.00 54.38 79 ASP A O 1
ATOM 626 N N . GLU A 1 80 ? 38.477 -3.514 -23.750 1.00 55.69 80 GLU A N 1
ATOM 627 C CA . GLU A 1 80 ? 39.784 -2.859 -23.933 1.00 55.69 80 GLU A CA 1
ATOM 628 C C . GLU A 1 80 ? 40.236 -2.093 -22.678 1.00 55.69 80 GLU A C 1
ATOM 630 O O . GLU A 1 80 ? 41.406 -2.144 -22.308 1.00 55.69 80 GLU A O 1
ATOM 635 N N . IL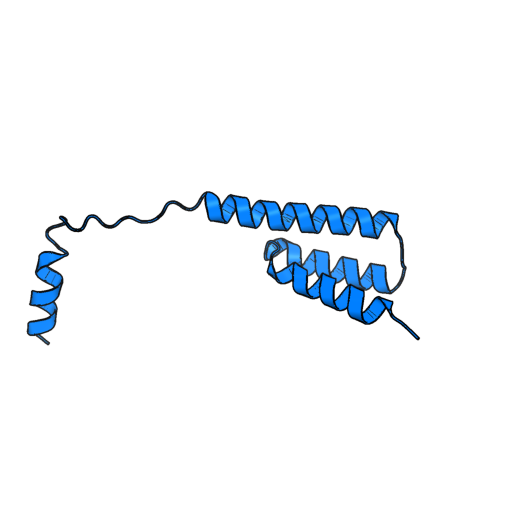E A 1 81 ? 39.312 -1.430 -21.971 1.00 55.25 81 ILE A N 1
ATOM 636 C CA . ILE A 1 81 ? 39.623 -0.695 -20.730 1.00 55.25 81 ILE A CA 1
ATOM 637 C C . ILE A 1 81 ? 40.000 -1.658 -19.591 1.00 55.25 81 ILE A C 1
ATOM 639 O O . ILE A 1 81 ? 40.834 -1.327 -18.750 1.00 55.25 81 ILE A O 1
ATOM 643 N N . LYS A 1 82 ? 39.422 -2.866 -19.562 1.00 54.34 82 LYS A N 1
ATOM 644 C CA . LYS A 1 82 ? 39.697 -3.868 -18.521 1.00 54.34 82 LYS A CA 1
ATOM 645 C 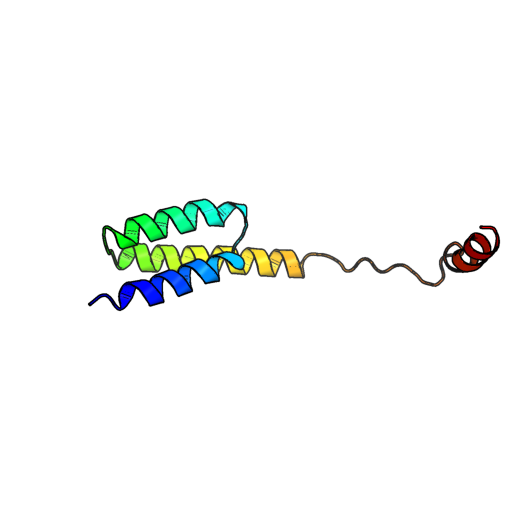C . LYS A 1 82 ? 41.084 -4.506 -18.658 1.00 54.34 82 LYS A C 1
ATOM 647 O O . LYS A 1 82 ? 41.630 -4.955 -17.660 1.00 54.34 82 LYS A O 1
ATOM 652 N N . ALA A 1 83 ? 41.646 -4.544 -19.866 1.00 54.94 83 ALA A N 1
ATOM 653 C CA . ALA A 1 83 ? 42.963 -5.125 -20.131 1.00 54.94 83 ALA A CA 1
ATOM 654 C C . ALA A 1 83 ? 44.144 -4.205 -19.751 1.00 54.94 83 ALA A C 1
ATOM 656 O O . ALA A 1 83 ? 45.290 -4.646 -19.800 1.00 54.94 83 ALA A O 1
ATOM 657 N N . ALA A 1 84 ? 43.882 -2.942 -19.396 1.00 54.81 84 ALA A N 1
ATOM 658 C CA . ALA A 1 84 ? 44.902 -1.928 -19.111 1.00 54.81 84 ALA A CA 1
ATOM 659 C C . ALA A 1 84 ? 45.068 -1.584 -17.611 1.00 54.81 84 ALA A C 1
ATOM 661 O O . ALA A 1 84 ? 45.772 -0.626 -17.289 1.00 54.81 84 ALA A O 1
ATOM 662 N N . LEU A 1 85 ? 44.416 -2.335 -16.712 1.00 48.00 85 LEU A N 1
ATOM 663 C CA . LEU A 1 85 ? 44.500 -2.232 -15.244 1.00 48.00 85 LEU A CA 1
ATOM 664 C C . LEU A 1 85 ? 45.197 -3.469 -14.672 1.00 48.00 85 LEU A C 1
ATOM 666 O O . LEU A 1 85 ? 46.030 -3.287 -13.758 1.00 48.00 85 LEU A O 1
#

Secondary structure (DSSP, 8-state):
--THHHHHHHHHHHGGGS-HHHHHHHHHHHHHHHHS--HHHHHHHHHHHHHHHHHHHHHHHHS------TTSTTTTTHHHHHTT-

Radius of gyration: 22.99 Å; chains: 1; bounding box: 62×23×55 Å

pLDDT: mean 76.77, std 14.99, range [35.97, 91.25]

Sequence (85 aa):
MTDESPAIDKLLKNLDHAMIADRHTLRRHLHELRKKPDDAKLAAWVARVEASCALVTARAASVPLIRYDEHLPIAAKRDEIKAAL

Foldseek 3Di:
DDPVVVVLVVVLVLLVLFDPVCSVVLNVQSVVCVVPPDVVSVVVSVVVSVV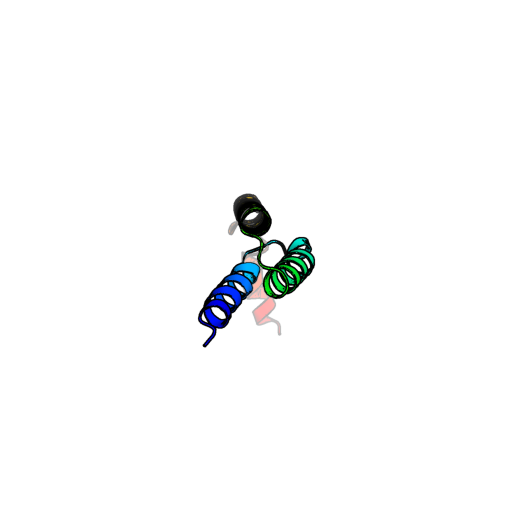RNVVSVVVVVPDDDPDDDCPDPVVVCPVVVVVVD